Protein AF-A0A2G9RBI3-F1 (afdb_monomer)

Structure (mmCIF, N/CA/C/O backbone):
data_AF-A0A2G9RBI3-F1
#
_entry.id   AF-A0A2G9RBI3-F1
#
loop_
_atom_site.group_PDB
_atom_site.id
_atom_site.type_symbol
_atom_site.label_atom_id
_atom_site.label_alt_id
_atom_site.label_comp_id
_atom_site.l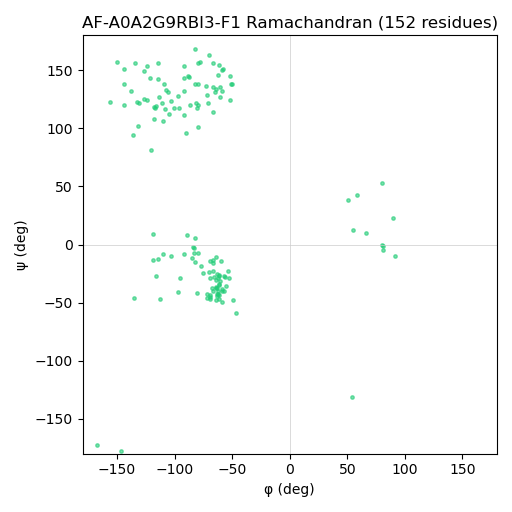abel_asym_id
_atom_site.label_entity_id
_atom_site.label_seq_id
_atom_site.pdbx_PDB_ins_code
_atom_site.Cartn_x
_atom_site.Cartn_y
_atom_site.Cartn_z
_atom_site.occupancy
_atom_site.B_iso_or_equiv
_atom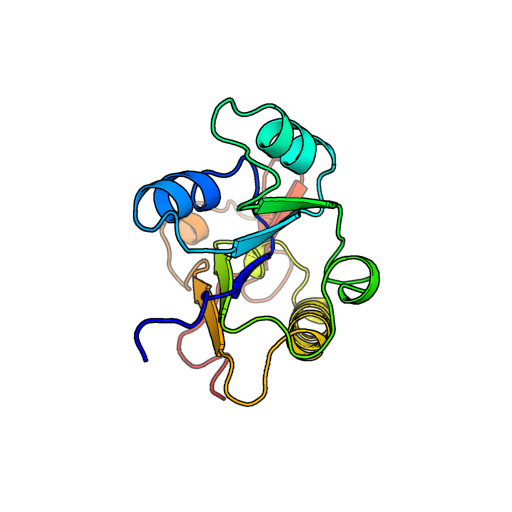_site.auth_seq_id
_atom_site.auth_comp_id
_atom_site.auth_asym_id
_atom_site.auth_atom_id
_atom_site.pdbx_PDB_model_num
ATOM 1 N N . PHE A 1 1 ? -26.725 1.255 10.627 1.00 49.56 1 PHE A N 1
ATOM 2 C CA . PHE A 1 1 ? -25.457 1.505 9.913 1.00 49.56 1 PHE A CA 1
ATOM 3 C C . PHE A 1 1 ? -24.634 2.661 10.503 1.00 49.56 1 PHE A C 1
ATOM 5 O O . PHE A 1 1 ? -23.480 2.789 10.134 1.00 49.56 1 PHE A O 1
ATOM 12 N N . GLU A 1 2 ? -25.144 3.456 11.457 1.00 51.53 2 GLU A N 1
ATOM 13 C CA . GLU A 1 2 ? -24.467 4.681 11.942 1.00 51.53 2 GLU A CA 1
ATOM 14 C C . GLU A 1 2 ? -23.387 4.500 13.031 1.00 51.53 2 GLU A C 1
ATOM 16 O O . GLU A 1 2 ? -22.741 5.475 13.392 1.00 51.53 2 GLU A O 1
ATOM 21 N N . ASN A 1 3 ? -23.127 3.280 13.521 1.00 57.41 3 ASN A N 1
ATOM 22 C CA . ASN A 1 3 ? -22.201 3.047 14.647 1.00 57.41 3 ASN A CA 1
ATOM 23 C C . ASN A 1 3 ? -20.984 2.166 14.321 1.00 57.41 3 ASN A C 1
ATOM 25 O O . ASN A 1 3 ? -20.264 1.768 15.237 1.00 57.41 3 ASN A O 1
ATOM 29 N N . GLN A 1 4 ? -20.741 1.827 13.052 1.00 70.81 4 GLN A N 1
ATOM 30 C CA . GLN A 1 4 ? -19.597 0.985 12.698 1.00 70.81 4 GLN A CA 1
ATOM 31 C C . GLN A 1 4 ? -18.444 1.830 12.169 1.00 70.81 4 GLN A C 1
ATOM 33 O O . GLN A 1 4 ? -18.554 2.514 11.155 1.00 70.81 4 GLN A O 1
ATOM 38 N N . ARG A 1 5 ? -17.332 1.776 12.899 1.00 87.75 5 ARG A N 1
ATOM 39 C CA . ARG A 1 5 ? -16.079 2.416 12.529 1.00 87.75 5 ARG A CA 1
ATOM 40 C C . ARG A 1 5 ? -15.511 1.753 11.271 1.00 87.75 5 ARG A C 1
ATOM 42 O O . ARG A 1 5 ? -15.136 0.583 11.334 1.00 87.75 5 ARG A O 1
ATOM 49 N N . LEU A 1 6 ? -15.436 2.481 10.157 1.00 95.25 6 LEU A N 1
ATOM 50 C CA . LEU A 1 6 ? -14.824 1.965 8.933 1.00 95.25 6 LEU A CA 1
ATOM 51 C C . LEU A 1 6 ? -13.304 1.878 9.118 1.00 95.25 6 LEU A C 1
ATOM 53 O O . LEU A 1 6 ? -12.660 2.836 9.554 1.00 95.25 6 LEU A O 1
ATOM 57 N N . THR A 1 7 ? -12.747 0.711 8.809 1.00 98.25 7 THR A N 1
ATOM 58 C CA . THR A 1 7 ? -11.322 0.416 8.942 1.00 98.25 7 THR A CA 1
ATOM 59 C C . THR A 1 7 ? -10.694 0.264 7.566 1.00 98.25 7 THR A C 1
ATOM 61 O O . THR A 1 7 ? -11.102 -0.589 6.778 1.00 98.25 7 THR A O 1
ATOM 64 N N . ILE A 1 8 ? -9.685 1.082 7.286 1.00 98.44 8 ILE A N 1
ATOM 65 C CA . ILE A 1 8 ? -9.007 1.145 5.992 1.00 98.44 8 ILE A CA 1
ATOM 66 C C . ILE A 1 8 ? -7.560 0.680 6.150 1.00 98.44 8 ILE A C 1
ATOM 68 O O . ILE A 1 8 ? -6.912 0.976 7.154 1.00 98.44 8 ILE A O 1
ATOM 72 N N . LEU A 1 9 ? -7.045 -0.035 5.154 1.00 98.75 9 LEU A N 1
ATOM 73 C CA . LEU A 1 9 ? -5.611 -0.239 4.964 1.00 98.75 9 LEU A CA 1
ATOM 74 C C . LEU A 1 9 ? -5.140 0.636 3.804 1.00 98.75 9 LEU A C 1
ATOM 76 O O . LEU A 1 9 ? -5.479 0.360 2.661 1.00 98.75 9 LEU A O 1
ATOM 80 N N . GLU A 1 10 ? -4.326 1.646 4.081 1.00 98.62 10 GLU A N 1
ATOM 81 C CA . GLU A 1 10 ? -3.563 2.352 3.055 1.00 98.62 10 GLU A CA 1
ATOM 82 C C . GLU A 1 10 ? -2.210 1.657 2.887 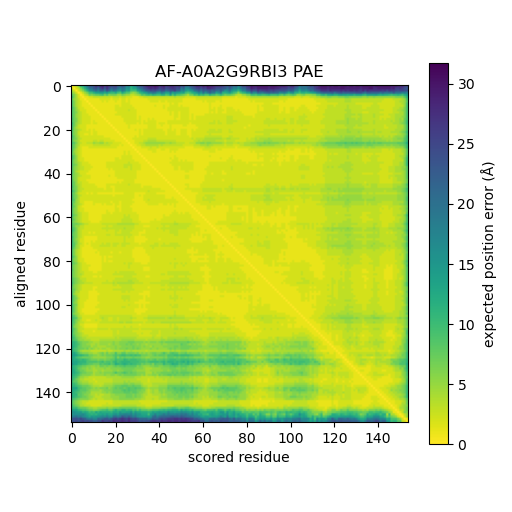1.00 98.62 10 GLU A C 1
ATOM 84 O O . GLU A 1 10 ? -1.267 1.862 3.661 1.00 98.62 10 GLU A O 1
ATOM 89 N N . ALA A 1 11 ? -2.140 0.776 1.893 1.00 98.56 11 ALA A N 1
ATOM 90 C CA . ALA A 1 11 ? -0.932 0.041 1.566 1.00 98.56 11 ALA A CA 1
ATOM 91 C C . ALA A 1 11 ? -0.090 0.885 0.608 1.00 98.56 11 ALA A C 1
ATOM 93 O O . ALA A 1 11 ? -0.563 1.212 -0.472 1.00 98.56 11 ALA A O 1
ATOM 94 N N . GLY A 1 12 ? 1.138 1.230 1.004 1.00 98.38 12 GLY A N 1
ATOM 95 C CA . GLY A 1 12 ? 2.002 2.202 0.323 1.00 98.38 12 GLY A CA 1
ATOM 96 C C . GLY A 1 12 ? 1.641 3.655 0.648 1.00 98.38 12 GLY A C 1
ATOM 97 O O . GLY A 1 12 ? 1.419 4.454 -0.257 1.00 98.38 12 GLY A O 1
ATOM 98 N N . CYS A 1 13 ? 1.556 3.998 1.937 1.00 98.38 13 CYS A N 1
ATOM 99 C CA . CYS A 1 13 ? 1.086 5.311 2.396 1.00 98.38 13 CYS A CA 1
ATOM 100 C C . CYS A 1 13 ? 2.039 6.482 2.084 1.00 98.38 13 CYS A C 1
ATOM 102 O O . CYS A 1 13 ? 1.650 7.653 2.187 1.00 98.38 13 CYS A O 1
ATOM 104 N N . GLY A 1 14 ? 3.294 6.209 1.710 1.00 98.25 14 GLY A N 1
ATOM 105 C CA . GLY A 1 14 ? 4.295 7.235 1.460 1.00 98.25 14 GLY A CA 1
ATOM 106 C C . GLY A 1 14 ? 4.434 8.186 2.651 1.00 98.25 14 GLY A C 1
ATOM 107 O O . GLY A 1 14 ? 4.554 7.772 3.800 1.00 98.25 14 GLY A O 1
ATOM 108 N N . VAL A 1 15 ? 4.407 9.491 2.382 1.00 98.12 15 VAL A N 1
ATOM 109 C CA . VAL A 1 15 ? 4.459 10.529 3.429 1.00 98.12 15 VAL A CA 1
ATOM 110 C C . VAL A 1 15 ? 3.074 10.933 3.961 1.00 98.12 15 VAL A C 1
ATOM 112 O O . VAL A 1 15 ? 2.974 11.896 4.716 1.00 98.12 15 VAL A O 1
ATOM 115 N N . GLY A 1 16 ? 2.012 10.212 3.577 1.00 97.81 16 GLY A N 1
ATOM 116 C CA . GLY A 1 16 ? 0.644 10.428 4.061 1.00 97.81 16 GLY A CA 1
ATOM 117 C C . GLY A 1 16 ? -0.198 11.422 3.252 1.00 97.81 16 GLY A C 1
ATOM 118 O O . GLY A 1 16 ? -1.158 11.977 3.777 1.00 97.81 16 GLY A O 1
ATOM 119 N N . ASN A 1 17 ? 0.134 11.658 1.979 1.00 97.56 17 ASN A N 1
ATOM 120 C CA . ASN A 1 17 ? -0.596 12.616 1.133 1.00 97.56 17 ASN A CA 1
ATOM 121 C C . ASN A 1 17 ? -2.045 12.197 0.825 1.00 97.56 17 ASN A C 1
ATOM 123 O O . ASN A 1 17 ? -2.849 13.058 0.482 1.00 97.56 17 ASN A O 1
ATOM 127 N N . CYS A 1 18 ? -2.374 10.905 0.917 1.00 96.12 18 CYS A N 1
ATOM 128 C CA . CYS A 1 18 ? -3.762 10.437 0.888 1.00 96.12 18 CYS A CA 1
ATOM 129 C C . CYS A 1 18 ? -4.292 10.210 2.312 1.00 96.12 18 CYS A C 1
ATOM 131 O O . CYS A 1 18 ? -5.413 10.618 2.605 1.00 96.12 18 CYS A O 1
ATOM 133 N N . LEU A 1 19 ? -3.465 9.643 3.198 1.00 97.69 19 LEU A N 1
ATOM 134 C CA . LEU A 1 19 ? -3.778 9.404 4.609 1.00 97.69 19 LEU A CA 1
ATOM 135 C C . LEU A 1 19 ? -4.414 10.594 5.337 1.00 97.69 19 LEU A C 1
ATOM 137 O O . LEU A 1 19 ? -5.492 10.464 5.913 1.00 97.69 19 LEU A O 1
ATOM 141 N N . PHE A 1 20 ? -3.720 11.736 5.376 1.00 98.12 20 PHE A N 1
ATOM 142 C CA . PHE A 1 20 ? -4.117 12.843 6.250 1.00 98.12 20 PHE A CA 1
ATOM 143 C C . PHE A 1 20 ? -5.379 13.557 5.770 1.00 98.12 20 PHE A 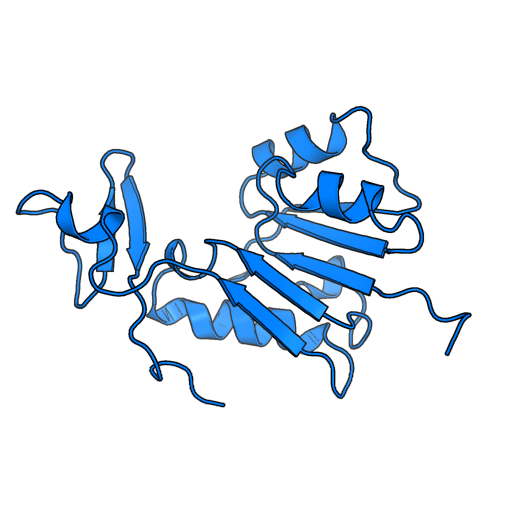C 1
ATOM 145 O O . PHE A 1 20 ? -6.270 13.719 6.600 1.00 98.12 20 PHE A O 1
ATOM 152 N N . PRO A 1 21 ? -5.529 13.901 4.473 1.00 97.31 21 PRO A N 1
ATOM 153 C CA . PRO A 1 21 ? -6.795 14.438 3.983 1.00 97.31 21 PRO A CA 1
ATOM 154 C C . PRO A 1 21 ? -7.969 13.487 4.239 1.00 97.31 21 PRO A C 1
ATOM 156 O O . PRO A 1 21 ? -9.031 13.923 4.658 1.00 97.31 21 PRO A O 1
ATOM 159 N N . LEU A 1 22 ? -7.778 12.173 4.072 1.00 95.12 22 LEU A N 1
ATOM 160 C CA . LEU A 1 22 ? -8.834 11.192 4.333 1.00 95.12 22 LEU A CA 1
ATOM 161 C C . LEU A 1 22 ? -9.275 11.174 5.809 1.00 95.12 22 LEU A C 1
ATOM 163 O O . LEU A 1 22 ? -10.467 11.106 6.096 1.00 95.12 22 LEU A O 1
ATOM 167 N N . LEU A 1 23 ? -8.320 11.237 6.741 1.00 96.25 23 LEU A N 1
ATOM 168 C CA . LEU A 1 23 ? -8.600 11.304 8.179 1.00 96.25 23 LEU A CA 1
ATOM 169 C C . LEU A 1 23 ? -9.229 12.637 8.610 1.00 96.25 23 LEU A C 1
ATOM 171 O O . LEU A 1 23 ? -9.952 12.667 9.604 1.00 96.25 23 LEU A O 1
ATOM 175 N N . GLU A 1 24 ? -8.937 13.726 7.898 1.00 95.88 24 GLU A N 1
ATOM 176 C CA . GLU A 1 24 ? -9.549 15.039 8.120 1.00 95.88 24 GLU A CA 1
ATOM 177 C C . GLU A 1 24 ? -11.016 15.059 7.665 1.00 95.88 24 GLU A C 1
ATOM 179 O O . GLU A 1 24 ? -11.872 15.550 8.398 1.00 95.88 24 GLU A O 1
ATOM 184 N N . GLU A 1 25 ? -11.314 14.457 6.508 1.00 95.56 25 GLU A N 1
ATOM 185 C CA . GLU A 1 25 ? -12.674 14.359 5.960 1.00 95.56 25 GLU A CA 1
ATOM 186 C C . GLU A 1 25 ? -13.599 13.473 6.810 1.00 95.56 25 GLU A C 1
ATOM 188 O O . GLU A 1 25 ? -14.766 13.811 7.015 1.00 95.56 25 GLU A O 1
ATOM 193 N N . ASP A 1 26 ? -13.101 12.348 7.337 1.00 94.31 26 ASP A N 1
ATOM 194 C CA . ASP A 1 26 ? -13.864 11.520 8.278 1.00 94.31 26 ASP A CA 1
ATOM 195 C C . ASP A 1 26 ? -13.009 11.059 9.475 1.00 94.31 26 ASP A C 1
ATOM 197 O O . ASP A 1 26 ? -12.381 9.993 9.451 1.00 94.31 26 ASP A O 1
ATOM 201 N N . PRO A 1 27 ? -13.049 11.807 10.594 1.00 89.56 27 PRO A N 1
ATOM 202 C CA . PRO A 1 27 ? -12.314 11.471 11.813 1.00 89.56 27 PRO A CA 1
ATOM 203 C C . PRO A 1 27 ? -12.752 10.162 12.484 1.00 89.56 27 PRO A C 1
ATOM 205 O O . PRO A 1 27 ? -12.091 9.690 13.413 1.00 89.56 27 PRO A O 1
ATOM 208 N N . ARG A 1 28 ? -13.876 9.565 12.061 1.00 93.44 28 ARG A N 1
ATOM 209 C CA . ARG A 1 28 ? -14.335 8.275 12.593 1.00 93.44 28 ARG A CA 1
ATOM 210 C C . ARG A 1 28 ? -13.528 7.123 12.010 1.00 93.44 28 ARG A C 1
ATOM 212 O O . ARG A 1 28 ? -13.519 6.050 12.607 1.00 93.44 28 ARG A O 1
ATOM 219 N N . LEU A 1 29 ? -12.831 7.312 10.892 1.00 96.31 29 LEU A N 1
ATOM 220 C CA . LEU A 1 29 ? -12.028 6.261 10.276 1.00 96.31 29 LEU A CA 1
ATOM 221 C C . LEU A 1 29 ? -10.943 5.739 11.227 1.00 96.31 29 LEU A C 1
ATOM 223 O O . LEU A 1 29 ? -10.432 6.443 12.105 1.00 96.31 29 LEU A O 1
ATOM 227 N N . PHE A 1 30 ? -10.599 4.465 11.066 1.00 98.12 30 PHE A N 1
ATOM 228 C CA . PHE A 1 30 ? -9.312 3.948 11.516 1.00 98.12 30 PHE A CA 1
ATOM 229 C C . PHE A 1 30 ? -8.498 3.543 10.296 1.00 98.12 30 PHE A C 1
ATOM 231 O O . PHE A 1 30 ? -8.979 2.754 9.484 1.00 98.12 30 PHE A O 1
ATOM 238 N N . VAL A 1 31 ? -7.269 4.038 10.178 1.00 98.62 31 VAL A N 1
ATOM 239 C CA . VAL A 1 31 ? -6.392 3.709 9.054 1.00 98.62 31 VAL A CA 1
ATOM 240 C C . VAL A 1 31 ? -5.158 2.957 9.543 1.00 98.62 31 VAL A C 1
ATOM 242 O O . VAL A 1 31 ? -4.349 3.452 10.327 1.00 98.62 31 VAL A O 1
ATOM 245 N N . TYR A 1 32 ? -4.985 1.738 9.056 1.00 98.81 32 TYR A N 1
ATOM 246 C CA . TYR A 1 32 ? -3.686 1.086 9.031 1.00 98.81 32 TYR A CA 1
ATOM 247 C C . TYR A 1 32 ? -2.917 1.652 7.839 1.00 98.81 32 TYR A C 1
ATOM 249 O O . TYR A 1 32 ? -3.381 1.548 6.711 1.00 98.81 32 TYR A O 1
ATOM 257 N N . ALA A 1 33 ? -1.764 2.266 8.076 1.00 98.75 33 ALA A N 1
ATOM 258 C CA . ALA A 1 33 ? -0.953 2.870 7.025 1.00 98.75 33 ALA A CA 1
ATOM 259 C C . ALA A 1 33 ? 0.397 2.159 6.976 1.00 98.75 33 ALA A C 1
ATOM 261 O O . ALA A 1 33 ? 1.139 2.179 7.962 1.00 98.75 33 ALA A O 1
ATOM 262 N N . CYS A 1 34 ? 0.733 1.523 5.857 1.00 98.75 34 CYS A N 1
ATOM 263 C CA . CYS A 1 34 ? 2.024 0.855 5.734 1.00 98.75 34 CYS A CA 1
ATOM 264 C C . CYS A 1 34 ? 2.810 1.296 4.516 1.00 98.75 34 CYS A C 1
ATOM 266 O O . CYS A 1 34 ? 2.240 1.610 3.480 1.00 98.75 34 CYS A O 1
ATOM 268 N N . ASP A 1 35 ? 4.132 1.273 4.628 1.00 98.81 35 ASP A N 1
ATOM 269 C CA . ASP A 1 35 ? 5.029 1.529 3.506 1.00 98.81 35 ASP A CA 1
ATOM 270 C C . ASP A 1 35 ? 6.268 0.636 3.608 1.00 98.81 35 ASP A C 1
ATOM 272 O O . ASP A 1 35 ? 6.701 0.268 4.705 1.00 98.81 35 ASP A O 1
ATOM 276 N N . PHE A 1 36 ? 6.854 0.301 2.462 1.00 97.88 36 PHE A N 1
ATOM 277 C CA . PHE A 1 36 ? 8.120 -0.426 2.398 1.00 97.88 36 PHE A CA 1
ATOM 278 C C . PHE A 1 36 ? 9.268 0.400 2.999 1.00 97.88 36 PHE A C 1
ATOM 280 O O . PHE A 1 36 ? 10.171 -0.134 3.651 1.00 97.88 36 PHE A O 1
ATOM 287 N N . SER A 1 37 ? 9.230 1.719 2.790 1.00 97.50 37 SER A N 1
ATOM 288 C CA . SER A 1 37 ? 10.244 2.660 3.240 1.00 97.50 37 SER A CA 1
ATOM 289 C C . SER A 1 37 ? 10.054 3.009 4.721 1.00 97.50 37 SER A C 1
ATOM 291 O O . SER A 1 37 ? 9.076 3.671 5.081 1.00 97.50 37 SER A O 1
ATOM 293 N N . PRO A 1 38 ? 11.022 2.689 5.600 1.00 98.00 38 PRO A N 1
ATOM 294 C CA . PRO A 1 38 ? 10.937 3.080 7.007 1.00 98.00 38 PRO A CA 1
ATOM 295 C C . PRO A 1 38 ? 10.929 4.607 7.170 1.00 98.00 38 PRO A C 1
ATOM 297 O O . PRO A 1 38 ? 10.299 5.133 8.084 1.00 98.00 38 PRO A O 1
ATOM 300 N N . ARG A 1 39 ? 11.563 5.334 6.238 1.00 98.38 39 ARG A N 1
ATOM 301 C CA . ARG A 1 39 ? 11.574 6.801 6.207 1.00 98.38 39 ARG A CA 1
ATOM 302 C C . ARG A 1 39 ? 10.193 7.388 5.899 1.00 98.38 39 ARG A C 1
ATOM 304 O O . ARG A 1 39 ? 9.838 8.421 6.453 1.00 98.38 39 ARG A O 1
ATOM 311 N N . ALA A 1 40 ? 9.422 6.752 5.019 1.00 98.38 40 ALA A N 1
ATOM 312 C CA . ALA A 1 40 ? 8.058 7.176 4.703 1.00 98.38 40 ALA A CA 1
ATOM 313 C C . ALA A 1 40 ? 7.153 7.055 5.943 1.00 98.38 40 ALA A C 1
ATOM 315 O O . ALA A 1 40 ? 6.532 8.029 6.369 1.00 98.38 40 ALA A O 1
ATOM 316 N N . VAL A 1 41 ? 7.220 5.903 6.618 1.00 98.75 41 VAL A N 1
ATOM 317 C CA . VAL A 1 41 ? 6.525 5.655 7.892 1.00 98.75 41 VAL A CA 1
ATOM 318 C C . VAL A 1 41 ? 6.947 6.649 8.977 1.00 98.75 41 VAL A C 1
ATOM 320 O O . VAL A 1 41 ? 6.110 7.128 9.741 1.00 98.75 41 VAL A O 1
ATOM 323 N N . GLU A 1 42 ? 8.235 6.984 9.058 1.00 98.69 42 GLU A N 1
ATOM 324 C CA . GLU A 1 42 ? 8.741 8.000 9.983 1.00 98.69 42 GLU A CA 1
ATOM 325 C C . GLU A 1 42 ? 8.134 9.382 9.706 1.00 98.69 42 GLU A C 1
ATOM 327 O O . GLU A 1 42 ? 7.717 10.057 10.648 1.00 98.69 42 GLU A O 1
ATOM 332 N N . PHE A 1 43 ? 8.031 9.796 8.438 1.00 98.62 43 PHE A N 1
ATOM 333 C CA . PHE A 1 43 ? 7.382 11.058 8.075 1.00 98.62 43 PHE A CA 1
ATOM 334 C C . PHE A 1 43 ? 5.906 11.085 8.467 1.00 98.62 43 PHE A C 1
ATOM 336 O O . PHE A 1 43 ? 5.460 12.081 9.033 1.00 98.62 43 PHE A O 1
ATOM 343 N N . VAL A 1 44 ? 5.177 9.988 8.244 1.00 98.75 44 VAL A N 1
ATOM 344 C CA . VAL A 1 44 ? 3.787 9.858 8.704 1.00 98.75 44 VAL A CA 1
ATOM 345 C C . VAL A 1 44 ? 3.710 10.016 10.222 1.00 98.75 44 VAL A C 1
ATOM 347 O O . VAL A 1 44 ? 2.943 10.839 10.707 1.00 98.75 44 VAL A O 1
ATOM 350 N N . LYS A 1 45 ? 4.544 9.303 10.987 1.00 98.62 45 LYS A N 1
ATOM 351 C CA . LYS A 1 45 ? 4.534 9.371 12.461 1.00 98.62 45 LYS A CA 1
ATOM 352 C C . LYS A 1 45 ? 4.944 10.734 13.027 1.00 98.62 45 LYS A C 1
ATOM 354 O O . LYS A 1 45 ? 4.539 11.062 14.137 1.00 98.62 45 LYS A O 1
ATOM 359 N N . LYS A 1 46 ? 5.766 11.503 12.305 1.00 98.44 46 LYS A N 1
ATOM 360 C CA . LYS A 1 46 ? 6.200 12.858 12.692 1.00 98.44 46 LYS A CA 1
ATOM 361 C C . LYS A 1 46 ? 5.219 13.955 12.284 1.00 98.44 46 LYS A C 1
ATOM 363 O O . LYS A 1 46 ? 5.394 15.096 12.707 1.00 98.44 46 LYS A O 1
ATOM 368 N N . ASN A 1 47 ? 4.233 13.647 11.445 1.00 98.31 47 ASN A N 1
ATOM 369 C CA . ASN A 1 47 ? 3.244 14.626 11.025 1.00 98.31 47 ASN A CA 1
ATOM 370 C C . ASN A 1 47 ? 2.405 15.088 12.240 1.00 98.31 47 ASN A C 1
ATOM 372 O O . ASN A 1 47 ? 1.945 14.232 12.997 1.00 98.31 47 ASN A O 1
ATOM 376 N N . PRO A 1 48 ? 2.162 16.400 12.429 1.00 97.69 48 PRO A N 1
ATOM 377 C CA . PRO A 1 48 ? 1.347 16.907 13.538 1.00 97.69 48 PRO A CA 1
ATOM 378 C C . PRO A 1 48 ? -0.078 16.335 13.606 1.00 97.69 48 PRO A C 1
ATOM 380 O O . PRO A 1 48 ? -0.647 16.252 14.691 1.00 97.69 48 PRO A O 1
ATOM 383 N N . SER A 1 49 ? -0.642 15.924 12.469 1.00 97.06 49 SER A N 1
ATOM 384 C CA . SER A 1 49 ? -1.975 15.322 12.369 1.00 97.06 49 SER A CA 1
ATOM 385 C C . SER A 1 49 ? -1.985 13.817 12.665 1.00 97.06 49 SER A C 1
ATOM 387 O O . SER A 1 49 ? -3.048 13.196 12.661 1.00 97.06 49 SER A O 1
ATOM 389 N N . TYR A 1 50 ? -0.827 13.193 12.915 1.00 98.25 50 TYR A N 1
ATOM 390 C CA . TYR A 1 50 ? -0.766 11.778 13.266 1.00 98.25 50 TYR A CA 1
ATOM 391 C C . TYR A 1 50 ? -1.324 11.536 14.669 1.00 98.25 50 TYR A C 1
ATOM 393 O O . TYR A 1 50 ? -0.826 12.058 15.666 1.00 98.25 50 TYR A O 1
ATOM 401 N N . ASN A 1 51 ? -2.343 10.685 14.748 1.00 97.50 51 ASN A N 1
ATOM 402 C CA . ASN A 1 51 ? -3.007 10.326 15.991 1.00 97.50 51 ASN A CA 1
ATOM 403 C C . ASN A 1 51 ? -3.165 8.806 16.069 1.00 97.50 51 ASN A C 1
ATOM 405 O O . ASN A 1 51 ? -3.793 8.190 15.211 1.00 97.50 51 ASN A O 1
ATOM 409 N N . THR A 1 52 ? -2.628 8.191 17.123 1.00 97.56 52 THR A N 1
ATOM 410 C CA . THR A 1 52 ? -2.670 6.733 17.310 1.00 97.56 52 THR A CA 1
ATOM 411 C C . THR A 1 52 ? -4.077 6.183 17.548 1.00 97.56 52 THR A C 1
ATOM 413 O O . THR A 1 52 ? -4.295 4.983 17.392 1.00 97.56 52 THR A O 1
ATOM 416 N N . ASN A 1 53 ? -5.049 7.037 17.883 1.00 96.44 53 ASN A N 1
ATOM 417 C CA . ASN A 1 5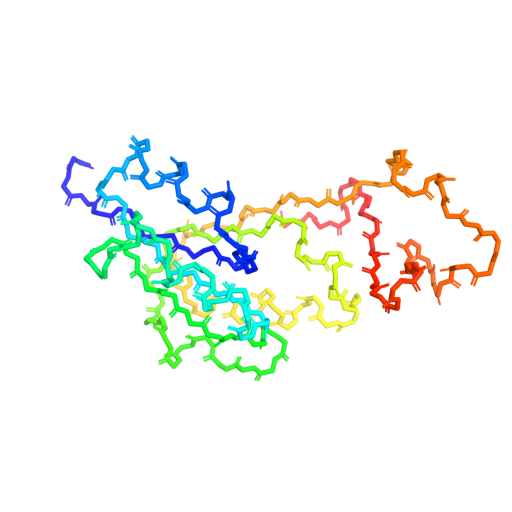3 ? -6.452 6.643 18.015 1.00 96.44 53 ASN A CA 1
ATOM 418 C C . ASN A 1 53 ? -7.138 6.432 16.660 1.00 96.44 53 ASN A C 1
ATOM 420 O O . ASN A 1 53 ? -8.134 5.707 16.592 1.00 96.44 53 ASN A O 1
ATOM 424 N N . THR A 1 54 ? -6.640 7.067 15.595 1.00 97.06 54 THR A N 1
ATOM 425 C CA . THR A 1 54 ? -7.218 7.029 14.240 1.00 97.06 54 THR A CA 1
ATOM 426 C C . THR A 1 54 ? -6.290 6.432 13.197 1.00 97.06 54 THR A C 1
ATOM 428 O O . THR A 1 54 ? -6.758 6.055 12.127 1.00 97.06 54 THR A O 1
ATOM 431 N N . CYS A 1 55 ? -5.006 6.268 13.506 1.00 98.19 55 CYS A N 1
ATOM 432 C CA . CYS A 1 55 ? -4.036 5.720 12.578 1.00 98.19 55 CYS A CA 1
ATOM 433 C C . CYS A 1 55 ? -2.997 4.838 13.277 1.00 98.19 55 CYS A C 1
ATOM 435 O O . CYS A 1 55 ? -2.430 5.212 14.303 1.00 98.19 55 CYS A O 1
ATOM 437 N N . LYS A 1 56 ? -2.654 3.703 12.662 1.00 98.69 56 LYS A N 1
ATOM 438 C CA . LYS A 1 56 ? -1.455 2.925 13.003 1.00 98.69 56 LYS A CA 1
ATOM 439 C C . LYS A 1 56 ? -0.535 2.864 11.791 1.00 98.69 56 LYS A C 1
ATOM 441 O O . LYS A 1 56 ? -0.817 2.138 10.843 1.00 98.69 56 LYS A O 1
ATOM 446 N N . ALA A 1 57 ? 0.582 3.588 11.856 1.00 98.75 57 ALA A N 1
ATOM 447 C CA . ALA A 1 57 ? 1.611 3.548 10.822 1.00 98.75 57 ALA A CA 1
ATOM 448 C C . ALA A 1 57 ? 2.700 2.501 11.127 1.00 98.75 57 ALA A C 1
ATOM 450 O O . ALA A 1 57 ? 3.238 2.463 12.242 1.00 98.75 57 ALA A O 1
ATOM 451 N N . PHE A 1 58 ? 3.067 1.670 10.151 1.00 98.88 58 PHE A N 1
ATOM 452 C CA . PHE A 1 58 ? 4.095 0.632 10.311 1.00 98.88 58 PHE A CA 1
ATOM 453 C C . PHE A 1 58 ? 4.835 0.331 9.003 1.00 98.88 58 PHE A C 1
ATOM 455 O O . PHE A 1 58 ? 4.337 0.599 7.917 1.00 98.88 58 PHE A O 1
ATOM 462 N N . GLN A 1 59 ? 6.051 -0.203 9.104 1.00 98.69 59 GLN A N 1
ATOM 463 C CA . GLN A 1 59 ? 6.803 -0.644 7.929 1.00 98.69 59 GLN A CA 1
ATOM 464 C C . GLN A 1 59 ? 6.294 -2.013 7.468 1.00 98.69 59 GLN A C 1
ATOM 466 O O . GLN A 1 59 ? 6.042 -2.873 8.310 1.00 98.69 59 GLN A O 1
ATOM 471 N N . CYS A 1 60 ? 6.149 -2.212 6.157 1.00 98.50 60 CYS A N 1
ATOM 472 C CA . CYS A 1 60 ? 5.790 -3.505 5.576 1.00 98.50 60 CYS A CA 1
ATOM 473 C C . CYS A 1 60 ? 6.245 -3.614 4.111 1.00 98.50 60 CYS A C 1
ATOM 475 O O . CYS A 1 60 ? 5.835 -2.817 3.265 1.00 98.50 60 CYS A O 1
ATOM 477 N N . ASP A 1 61 ? 7.050 -4.629 3.792 1.00 98.31 61 ASP A N 1
ATOM 478 C CA . ASP A 1 61 ? 7.206 -5.149 2.433 1.00 98.31 61 ASP A CA 1
ATOM 479 C C . ASP A 1 61 ? 6.014 -6.059 2.117 1.00 98.31 61 ASP A C 1
ATOM 481 O O . ASP A 1 61 ? 5.987 -7.229 2.500 1.00 98.31 61 ASP A O 1
ATOM 485 N N . LEU A 1 62 ? 5.038 -5.534 1.370 1.00 98.25 62 LEU A N 1
ATOM 486 C CA . LEU A 1 62 ? 3.823 -6.268 0.991 1.00 98.25 62 LEU A CA 1
ATOM 487 C C . LEU A 1 62 ? 4.106 -7.615 0.305 1.00 98.25 62 LEU A C 1
ATOM 489 O O . LEU A 1 62 ? 3.242 -8.489 0.320 1.00 98.25 62 LEU A O 1
ATOM 493 N N . THR A 1 63 ? 5.288 -7.789 -0.296 1.00 97.94 63 THR A N 1
ATOM 494 C CA . THR A 1 63 ? 5.667 -9.001 -1.037 1.00 97.94 63 THR A CA 1
ATOM 495 C C . THR A 1 63 ? 6.391 -10.050 -0.193 1.00 97.94 63 THR A C 1
ATOM 497 O O . THR A 1 63 ? 6.640 -11.146 -0.698 1.00 97.94 63 THR A O 1
ATOM 500 N N . LYS A 1 64 ? 6.754 -9.734 1.058 1.00 97.81 64 LYS A N 1
ATOM 501 C CA . LYS A 1 64 ? 7.554 -10.615 1.927 1.00 97.81 64 LYS A CA 1
ATOM 502 C C . LYS A 1 64 ? 7.028 -10.714 3.350 1.00 97.81 64 LYS A C 1
ATOM 504 O O . LYS A 1 64 ? 6.959 -11.817 3.885 1.00 97.81 64 LYS A O 1
ATOM 509 N N . ASP A 1 65 ? 6.700 -9.579 3.951 1.00 98.06 65 ASP A N 1
ATOM 510 C CA . ASP A 1 65 ? 6.311 -9.507 5.353 1.00 98.06 65 ASP A CA 1
ATOM 511 C C . ASP A 1 65 ? 4.871 -9.980 5.525 1.00 98.06 65 ASP A C 1
ATOM 513 O O . ASP A 1 65 ? 4.061 -9.929 4.596 1.00 98.06 65 ASP A O 1
ATOM 517 N N . ASN A 1 66 ? 4.515 -10.419 6.728 1.00 97.25 66 ASN A N 1
ATOM 518 C CA . ASN A 1 66 ? 3.151 -10.827 7.013 1.00 97.25 66 ASN A CA 1
ATOM 519 C C . ASN A 1 66 ? 2.339 -9.646 7.562 1.00 97.25 66 ASN A C 1
ATOM 521 O O . ASN A 1 66 ? 2.552 -9.215 8.696 1.00 97.25 66 ASN A O 1
ATOM 525 N N . LEU A 1 67 ? 1.366 -9.143 6.787 1.00 97.75 67 LEU A N 1
ATOM 526 C CA . LEU A 1 67 ? 0.508 -8.030 7.225 1.00 97.75 67 LEU A CA 1
ATOM 527 C C . LEU A 1 67 ? -0.205 -8.331 8.551 1.00 97.75 67 LEU A C 1
ATOM 529 O O . LEU A 1 67 ? -0.460 -7.407 9.330 1.00 97.75 67 LEU A O 1
ATOM 533 N N . THR A 1 68 ? -0.461 -9.613 8.842 1.00 98.25 68 THR A N 1
ATOM 534 C CA . THR A 1 68 ? -1.172 -10.028 10.055 1.00 98.25 68 THR A CA 1
ATOM 535 C C . THR A 1 68 ? -0.407 -9.758 11.354 1.00 98.25 68 THR A C 1
ATOM 537 O O . THR A 1 68 ? -0.989 -9.814 12.432 1.00 98.25 68 THR A O 1
ATOM 540 N N . GLU A 1 69 ? 0.890 -9.449 11.283 1.00 98.06 69 GLU A N 1
ATOM 541 C CA . GLU A 1 69 ? 1.682 -9.027 12.448 1.00 98.06 69 GLU A CA 1
ATOM 542 C C . GLU A 1 69 ? 1.296 -7.626 12.939 1.00 98.06 69 GLU A C 1
ATOM 544 O O . GLU A 1 69 ? 1.498 -7.277 14.103 1.00 98.06 69 GLU A O 1
ATOM 549 N N . ASN A 1 70 ? 0.722 -6.805 12.056 1.00 98.38 70 ASN A N 1
ATOM 550 C CA . ASN A 1 70 ? 0.358 -5.425 12.356 1.00 98.38 70 ASN A CA 1
ATOM 551 C C . ASN A 1 70 ? -1.144 -5.157 12.280 1.00 98.38 70 ASN A C 1
ATOM 553 O O . ASN A 1 70 ? -1.617 -4.246 12.972 1.00 98.38 70 ASN A O 1
ATOM 557 N N . VAL A 1 71 ? -1.867 -5.932 11.476 1.00 98.56 71 VAL A N 1
ATOM 558 C CA . VAL A 1 71 ? -3.292 -5.767 11.188 1.00 98.56 71 VAL A CA 1
ATOM 559 C C . VAL A 1 71 ? -3.997 -7.091 11.478 1.00 98.56 71 VAL A C 1
ATOM 561 O O . VAL A 1 71 ? -3.576 -8.106 10.937 1.00 98.56 71 VAL A O 1
ATOM 564 N N . PRO A 1 72 ? -5.045 -7.142 12.311 1.00 98.38 72 PRO A N 1
ATOM 565 C CA . PRO A 1 72 ? -5.772 -8.389 12.524 1.00 98.38 72 PRO A CA 1
ATOM 566 C C . PRO A 1 72 ? -6.336 -8.966 11.211 1.00 98.38 72 PRO A C 1
ATOM 568 O O . PRO A 1 72 ? -6.626 -8.245 10.256 1.00 98.38 72 PRO A O 1
ATOM 571 N N . THR A 1 73 ? -6.479 -10.287 11.147 1.00 98.38 73 THR A N 1
ATOM 572 C CA . THR A 1 73 ? -7.153 -10.954 10.024 1.00 98.38 73 THR A CA 1
ATOM 573 C C . THR A 1 73 ? -8.608 -10.511 9.943 1.00 98.38 73 THR A C 1
ATOM 575 O O . THR A 1 73 ? -9.232 -10.308 10.986 1.00 98.38 73 THR A O 1
ATOM 578 N N . GLU A 1 74 ? -9.154 -10.405 8.731 1.00 97.69 74 GLU A N 1
ATOM 579 C CA . GLU A 1 74 ? -10.566 -10.057 8.514 1.00 97.69 74 GLU A CA 1
ATOM 580 C C . GLU A 1 74 ? -11.032 -8.805 9.287 1.00 97.69 74 GLU A C 1
ATOM 582 O O . GLU A 1 74 ? -12.144 -8.753 9.812 1.00 97.69 74 GLU A O 1
ATOM 587 N N . SER A 1 75 ? -10.185 -7.775 9.394 1.00 97.94 75 SER A N 1
ATOM 588 C CA . SER A 1 75 ? -10.506 -6.544 10.133 1.00 97.94 75 SER A CA 1
ATOM 589 C C . SER A 1 75 ? -10.619 -5.297 9.265 1.00 97.94 75 SER A C 1
ATOM 591 O O . SER A 1 75 ? -11.101 -4.273 9.743 1.00 97.94 75 SER A O 1
ATOM 593 N N . VAL A 1 76 ? -10.178 -5.361 8.011 1.00 98.50 76 VAL A N 1
ATOM 594 C CA . VAL A 1 76 ? -10.157 -4.231 7.078 1.00 98.50 76 VAL A CA 1
ATOM 595 C C . VAL A 1 76 ? -11.387 -4.277 6.178 1.00 98.50 76 VAL A C 1
ATOM 597 O O . VAL A 1 76 ? -11.665 -5.295 5.549 1.00 98.50 76 VAL A O 1
ATOM 600 N N . ASP A 1 77 ? -12.120 -3.170 6.105 1.00 98.19 77 ASP A N 1
ATOM 601 C CA . ASP A 1 77 ? -13.273 -3.019 5.215 1.00 98.19 77 ASP A CA 1
ATOM 602 C C . ASP A 1 77 ? -12.827 -2.691 3.781 1.00 98.19 77 ASP A C 1
ATOM 604 O O . ASP A 1 77 ? -13.353 -3.243 2.815 1.00 98.19 77 ASP A O 1
ATOM 608 N N . VAL A 1 78 ? -11.832 -1.808 3.643 1.00 98.06 78 VAL A N 1
ATOM 609 C CA . VAL A 1 78 ? -11.301 -1.357 2.350 1.00 98.06 78 VAL A CA 1
ATOM 610 C C . VAL A 1 78 ? -9.780 -1.283 2.400 1.00 98.06 78 VAL A C 1
ATOM 612 O O . VAL A 1 78 ? -9.216 -0.678 3.309 1.00 98.06 78 VAL A O 1
ATOM 615 N N . ALA A 1 79 ? -9.104 -1.846 1.404 1.00 98.50 79 ALA A N 1
ATOM 616 C CA . ALA A 1 79 ? -7.680 -1.619 1.184 1.00 98.50 79 ALA A CA 1
ATOM 617 C C . ALA A 1 79 ? -7.474 -0.691 -0.017 1.00 98.50 79 ALA A C 1
ATOM 619 O O . ALA A 1 79 ? -8.044 -0.926 -1.082 1.00 98.50 79 ALA A O 1
ATOM 620 N N . THR A 1 80 ? -6.652 0.343 0.134 1.00 98.25 80 THR A N 1
ATOM 621 C CA . THR A 1 80 ? -6.289 1.271 -0.938 1.00 98.25 80 THR A CA 1
ATOM 622 C C . THR A 1 80 ? -4.836 1.070 -1.366 1.00 98.25 80 THR A C 1
ATOM 624 O O . THR A 1 80 ? -3.947 0.879 -0.535 1.00 98.25 80 THR A O 1
ATOM 627 N N . LEU A 1 81 ? -4.594 1.107 -2.680 1.00 98.19 81 LEU A N 1
ATOM 628 C CA . LEU A 1 81 ? -3.262 1.073 -3.293 1.00 98.19 81 LEU A CA 1
ATOM 629 C C . LEU A 1 81 ? -3.163 2.187 -4.339 1.00 98.19 81 LEU A C 1
ATOM 631 O O . LEU A 1 81 ? -3.687 2.056 -5.446 1.00 98.19 81 LEU A O 1
ATOM 635 N N . ILE A 1 82 ? -2.506 3.296 -4.003 1.00 97.31 82 ILE A N 1
ATOM 636 C CA . ILE A 1 82 ? -2.392 4.461 -4.893 1.00 97.31 82 ILE A CA 1
ATOM 637 C C . ILE A 1 82 ? -0.944 4.590 -5.379 1.00 97.31 82 ILE A C 1
ATOM 639 O O . ILE A 1 82 ? -0.077 5.015 -4.625 1.00 97.31 82 ILE A O 1
ATOM 643 N N . PHE A 1 83 ? -0.693 4.247 -6.646 1.00 96.19 83 PHE A N 1
ATOM 644 C CA . PHE A 1 83 ? 0.638 4.171 -7.273 1.00 96.19 83 PHE A CA 1
ATOM 645 C C . PHE A 1 83 ? 1.609 3.195 -6.588 1.00 96.19 83 PHE A C 1
ATOM 647 O O . PHE A 1 83 ? 2.785 3.500 -6.394 1.00 96.19 83 PHE A O 1
ATOM 654 N N . VAL A 1 84 ? 1.111 2.015 -6.212 1.00 97.44 84 VAL A N 1
ATOM 655 C CA . VAL A 1 84 ? 1.865 1.029 -5.417 1.00 97.44 84 VAL A CA 1
ATOM 656 C C . VAL A 1 84 ? 2.172 -0.225 -6.206 1.00 97.44 84 VAL A C 1
ATOM 658 O O . VAL A 1 84 ? 3.317 -0.675 -6.214 1.00 97.44 84 VAL A O 1
ATOM 661 N N . LEU A 1 85 ? 1.180 -0.786 -6.900 1.00 96.94 85 LEU A N 1
ATOM 662 C CA . LEU A 1 85 ? 1.394 -2.011 -7.661 1.00 96.94 85 LEU A CA 1
ATOM 663 C C . LEU A 1 85 ? 2.395 -1.768 -8.790 1.00 96.94 85 LEU A C 1
ATOM 665 O O . LEU A 1 85 ? 3.259 -2.612 -9.002 1.00 96.94 85 LEU A O 1
ATOM 669 N N . SER A 1 86 ? 2.373 -0.597 -9.437 1.00 96.12 86 SER A N 1
ATOM 670 C CA . SER A 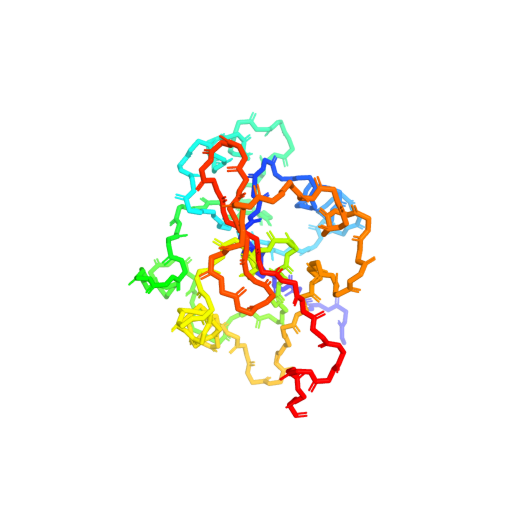1 86 ? 3.350 -0.261 -10.480 1.00 96.12 86 SER A CA 1
ATOM 671 C C . SER A 1 86 ? 4.798 -0.223 -10.003 1.00 96.12 86 SER A C 1
ATOM 673 O O . SER A 1 86 ? 5.702 -0.436 -10.813 1.00 96.12 86 SER A O 1
ATOM 675 N N . ALA A 1 87 ? 5.034 0.037 -8.717 1.00 96.12 87 ALA A N 1
ATOM 676 C CA . ALA A 1 87 ? 6.366 0.029 -8.121 1.00 96.12 87 ALA A CA 1
ATOM 677 C C . ALA A 1 87 ? 6.839 -1.391 -7.751 1.00 96.12 87 ALA A C 1
ATOM 679 O O . ALA A 1 87 ? 8.033 -1.613 -7.529 1.00 96.12 87 ALA A O 1
ATOM 680 N N . ILE A 1 88 ? 5.925 -2.364 -7.710 1.00 96.31 88 ILE A N 1
ATOM 681 C CA . ILE A 1 88 ? 6.210 -3.773 -7.440 1.00 96.31 88 ILE A CA 1
ATOM 682 C C . ILE A 1 88 ? 6.524 -4.481 -8.764 1.00 96.31 88 ILE A C 1
ATOM 684 O O . ILE A 1 88 ? 5.974 -4.176 -9.818 1.00 96.31 88 ILE A O 1
ATOM 688 N N . HIS A 1 89 ? 7.447 -5.445 -8.732 1.00 95.56 89 HIS A N 1
ATOM 689 C CA . HIS A 1 89 ? 7.699 -6.278 -9.909 1.00 95.56 89 HIS A CA 1
ATOM 690 C C . HIS A 1 89 ? 6.418 -7.046 -10.293 1.00 95.56 89 HIS A C 1
ATOM 692 O O . HIS A 1 89 ? 5.825 -7.635 -9.388 1.00 95.56 89 HIS A O 1
ATOM 698 N N . PRO A 1 90 ? 6.020 -7.123 -11.579 1.00 94.88 90 PRO A N 1
ATOM 699 C CA . PRO A 1 90 ? 4.780 -7.789 -12.002 1.00 94.88 90 PRO A CA 1
ATOM 700 C C . PRO A 1 90 ? 4.601 -9.194 -11.411 1.00 94.88 90 PRO A C 1
ATOM 702 O O . PRO A 1 90 ? 3.597 -9.471 -10.757 1.00 94.88 90 PRO A O 1
ATOM 705 N N . ASP A 1 91 ? 5.648 -10.023 -11.475 1.00 95.44 91 ASP A N 1
ATOM 706 C CA . ASP A 1 91 ? 5.657 -11.378 -10.898 1.00 95.44 91 ASP A CA 1
ATOM 707 C C . ASP A 1 91 ? 5.415 -11.436 -9.382 1.00 95.44 91 ASP A C 1
ATOM 709 O O . ASP A 1 91 ? 5.178 -12.510 -8.849 1.00 95.44 91 ASP A O 1
ATOM 713 N N . LYS A 1 92 ? 5.493 -10.317 -8.658 1.00 96.81 92 LYS A N 1
ATOM 714 C CA . LYS A 1 92 ? 5.276 -10.243 -7.205 1.00 96.81 92 LYS A CA 1
ATOM 715 C C . LYS A 1 92 ? 3.992 -9.518 -6.813 1.00 96.81 92 LYS A C 1
ATOM 717 O O . LYS A 1 92 ? 3.636 -9.551 -5.638 1.00 96.81 92 LYS A O 1
ATOM 722 N N . MET A 1 93 ? 3.277 -8.891 -7.750 1.00 96.88 93 MET A N 1
ATOM 723 C CA . MET A 1 93 ? 2.034 -8.171 -7.436 1.00 96.88 93 MET A CA 1
ATOM 724 C C . MET A 1 93 ? 0.990 -9.105 -6.808 1.00 96.88 93 MET A C 1
ATOM 726 O O . MET A 1 93 ? 0.337 -8.735 -5.835 1.00 96.88 93 MET A O 1
ATOM 730 N N . HIS A 1 94 ? 0.901 -10.351 -7.286 1.00 95.81 94 HIS A N 1
ATOM 731 C CA . HIS A 1 94 ? -0.007 -11.356 -6.728 1.00 95.81 94 HIS A CA 1
ATOM 732 C C . HIS A 1 94 ? 0.279 -11.671 -5.247 1.00 95.81 94 HIS A C 1
ATOM 734 O O . HIS A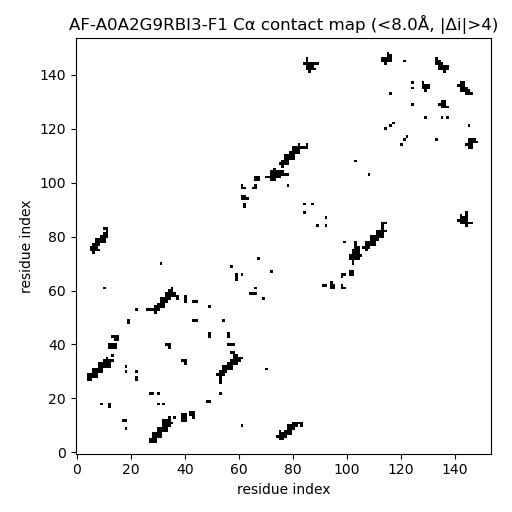 1 94 ? -0.655 -11.944 -4.494 1.00 95.81 94 HIS A O 1
ATOM 740 N N . LEU A 1 95 ? 1.542 -11.587 -4.805 1.00 98.06 95 LEU A N 1
ATOM 741 C CA . LEU A 1 95 ? 1.922 -11.779 -3.401 1.00 98.06 95 LEU A CA 1
ATOM 742 C C . LEU A 1 95 ? 1.409 -10.626 -2.538 1.00 98.06 95 LEU A C 1
ATOM 744 O O . LEU A 1 95 ? 0.847 -10.873 -1.476 1.00 98.06 95 LEU A O 1
ATOM 748 N N . ALA A 1 96 ? 1.541 -9.387 -3.022 1.00 98.12 96 ALA A N 1
ATOM 749 C CA . ALA A 1 96 ? 1.032 -8.207 -2.328 1.00 98.12 96 ALA A CA 1
ATOM 750 C C . ALA A 1 96 ? -0.493 -8.269 -2.160 1.00 98.12 96 ALA A C 1
ATOM 752 O O . ALA A 1 96 ? -1.000 -8.089 -1.054 1.00 98.12 96 ALA A O 1
ATOM 753 N N . ILE A 1 97 ? -1.219 -8.611 -3.229 1.00 97.25 97 ILE A N 1
ATOM 754 C CA . ILE A 1 97 ? -2.678 -8.779 -3.177 1.00 97.25 97 ILE A CA 1
ATOM 755 C C . ILE A 1 97 ? -3.075 -9.931 -2.248 1.00 97.25 97 ILE A C 1
ATOM 757 O O . ILE A 1 97 ? -3.955 -9.758 -1.408 1.00 97.25 97 ILE A O 1
ATOM 761 N N . SER A 1 98 ? -2.395 -11.079 -2.328 1.00 97.56 98 SER A N 1
ATOM 762 C CA . SER A 1 98 ? -2.654 -12.220 -1.435 1.00 97.56 98 SER A CA 1
ATOM 763 C C . SER A 1 98 ? -2.407 -11.875 0.033 1.00 97.56 98 SER A C 1
ATOM 765 O O . SER A 1 98 ? -3.102 -12.374 0.912 1.00 97.56 98 SER A O 1
ATOM 767 N N . ASN A 1 99 ? -1.422 -11.025 0.320 1.00 98.06 99 ASN A N 1
ATOM 768 C CA . ASN A 1 99 ? -1.136 -10.565 1.674 1.00 98.06 99 ASN A CA 1
ATOM 769 C C . ASN A 1 99 ? -2.250 -9.648 2.200 1.00 98.06 99 ASN A C 1
ATOM 771 O O . ASN A 1 99 ? -2.726 -9.840 3.316 1.00 98.06 99 ASN A O 1
ATOM 775 N N . ILE A 1 100 ? -2.709 -8.701 1.374 1.00 98.44 100 ILE A N 1
ATOM 776 C CA . ILE A 1 100 ? -3.823 -7.795 1.695 1.00 98.44 100 ILE A CA 1
ATOM 777 C C . ILE A 1 100 ? -5.122 -8.577 1.907 1.00 98.44 100 ILE A C 1
ATOM 779 O O . ILE A 1 100 ? -5.867 -8.293 2.842 1.00 98.44 100 ILE A O 1
ATOM 783 N N . TYR A 1 101 ? -5.371 -9.605 1.094 1.00 98.00 101 TYR A N 1
ATOM 784 C CA . TYR A 1 101 ? -6.563 -10.443 1.209 1.00 98.00 101 TYR A CA 1
ATOM 785 C C . TYR A 1 101 ? -6.729 -11.063 2.606 1.00 98.00 101 TYR A C 1
ATOM 787 O O . TYR A 1 101 ? -7.844 -11.132 3.108 1.00 98.00 101 TYR A O 1
ATOM 795 N N . LYS A 1 102 ? -5.633 -11.431 3.285 1.00 98.25 102 LYS A N 1
ATOM 796 C CA . LYS A 1 102 ? -5.674 -12.031 4.636 1.00 98.25 102 LYS A CA 1
ATOM 797 C C . LYS A 1 102 ? -6.289 -11.119 5.702 1.00 98.25 102 LYS A C 1
ATOM 799 O O . LYS A 1 102 ? -6.773 -11.607 6.721 1.00 98.25 102 LYS A O 1
ATOM 804 N N . VAL A 1 103 ? -6.201 -9.804 5.515 1.00 98.62 103 VAL A N 1
ATOM 805 C CA . VAL A 1 103 ? -6.667 -8.814 6.498 1.00 98.62 103 VAL A CA 1
ATOM 806 C C . VAL A 1 103 ? -7.996 -8.178 6.100 1.00 98.62 103 VAL A C 1
ATOM 808 O O . VAL A 1 103 ? -8.616 -7.511 6.926 1.00 98.62 103 VAL A O 1
ATOM 811 N N . LEU A 1 104 ? -8.464 -8.409 4.870 1.00 98.56 104 LEU A N 1
ATOM 812 C CA . LEU A 1 104 ? -9.779 -7.971 4.412 1.00 98.56 104 LEU A CA 1
ATOM 813 C C . LEU A 1 104 ? -10.889 -8.803 5.049 1.00 98.56 104 LEU A C 1
ATOM 815 O O . LEU A 1 104 ? -10.813 -10.027 5.111 1.00 98.56 104 LEU A O 1
ATOM 819 N N . LYS A 1 105 ? -11.946 -8.127 5.496 1.00 98.31 105 LYS A N 1
ATOM 820 C CA . LYS A 1 105 ? -13.202 -8.767 5.893 1.00 98.31 105 LYS A CA 1
ATOM 821 C C . LYS A 1 105 ? -13.829 -9.507 4.707 1.00 98.31 105 LYS A C 1
ATOM 823 O O . LYS A 1 105 ? -13.660 -9.074 3.562 1.00 98.31 105 LYS A O 1
ATOM 828 N N . PRO A 1 106 ? -14.655 -10.538 4.953 1.00 97.25 106 PRO A N 1
ATOM 829 C CA . PRO A 1 106 ? -15.578 -11.038 3.942 1.00 97.25 106 PRO A CA 1
ATOM 830 C C . PRO A 1 106 ? -16.419 -9.892 3.355 1.00 97.25 106 PRO A C 1
ATOM 832 O O . PRO A 1 106 ? -17.061 -9.145 4.092 1.00 97.25 106 PRO A O 1
ATOM 835 N N . GLY A 1 107 ? -16.393 -9.733 2.029 1.00 95.88 107 GLY A N 1
ATOM 836 C CA . GLY A 1 107 ? -17.061 -8.628 1.326 1.00 95.88 107 GLY A CA 1
ATOM 837 C C . GLY A 1 107 ? -16.298 -7.295 1.320 1.00 95.88 107 GLY A C 1
ATOM 838 O O . GLY A 1 107 ? -16.771 -6.340 0.707 1.00 95.88 107 GLY A O 1
ATOM 839 N N . GLY A 1 108 ? -15.127 -7.225 1.959 1.00 96.50 108 GLY A N 1
ATOM 840 C CA . GLY A 1 108 ? -14.218 -6.089 1.842 1.00 96.50 108 GLY A CA 1
ATOM 841 C C . GLY A 1 108 ? -13.642 -5.968 0.432 1.00 96.50 108 GLY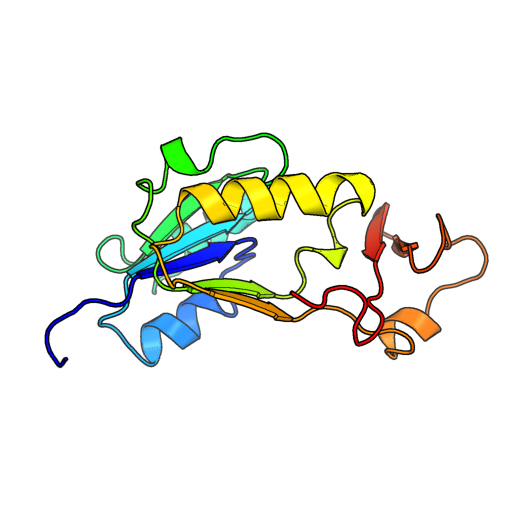 A C 1
ATOM 842 O O . GLY A 1 108 ? -13.589 -6.942 -0.323 1.00 96.50 108 GLY A O 1
ATOM 843 N N . CYS A 1 109 ? -13.211 -4.764 0.062 1.00 96.00 109 CYS A N 1
ATOM 844 C CA . CYS A 1 109 ? -12.753 -4.485 -1.296 1.00 96.00 109 CYS A CA 1
ATOM 845 C C . CYS A 1 109 ? -11.333 -3.919 -1.350 1.00 96.00 109 CYS A C 1
ATOM 847 O O . CYS A 1 109 ? -10.839 -3.282 -0.418 1.00 96.00 109 CYS A O 1
ATOM 849 N N . VAL A 1 110 ? -10.683 -4.153 -2.489 1.00 96.88 110 VAL A N 1
ATOM 850 C CA . VAL A 1 110 ? -9.422 -3.513 -2.856 1.00 96.88 110 VAL A CA 1
ATOM 851 C C . VAL A 1 110 ? -9.727 -2.427 -3.877 1.00 96.88 110 VAL A C 1
ATOM 853 O O . VAL A 1 110 ? -10.283 -2.706 -4.937 1.00 96.88 110 VAL A O 1
ATOM 856 N N . LEU A 1 111 ? -9.333 -1.197 -3.571 1.00 96.25 111 LEU A N 1
ATOM 857 C CA . LEU A 1 111 ? -9.373 -0.070 -4.490 1.00 96.25 111 LEU A CA 1
ATOM 858 C C . LEU A 1 111 ? -7.939 0.265 -4.881 1.00 96.25 111 LEU A C 1
ATOM 860 O O . LEU A 1 111 ? -7.140 0.663 -4.035 1.00 96.25 111 LEU A O 1
ATOM 864 N N . PHE A 1 112 ? -7.598 0.130 -6.158 1.00 95.44 112 PHE A N 1
ATOM 865 C CA . PHE A 1 112 ? -6.286 0.544 -6.637 1.00 95.44 112 PHE A CA 1
ATOM 866 C C . PHE A 1 112 ? -6.406 1.597 -7.731 1.00 95.44 112 PHE A C 1
ATOM 868 O O . PHE A 1 112 ? -7.309 1.570 -8.566 1.00 95.44 112 PHE A O 1
ATOM 875 N N . ARG A 1 113 ? -5.471 2.541 -7.707 1.00 94.88 113 ARG A N 1
ATOM 876 C CA . ARG A 1 113 ? -5.272 3.544 -8.747 1.00 94.88 113 ARG A CA 1
ATOM 877 C C . ARG A 1 113 ? -3.801 3.536 -9.090 1.00 94.88 113 ARG A C 1
ATOM 879 O O . ARG A 1 113 ? -2.972 3.800 -8.225 1.00 94.88 113 ARG A O 1
ATOM 886 N N . ASP A 1 114 ? -3.480 3.280 -10.344 1.00 95.56 114 ASP A N 1
ATOM 887 C CA . ASP A 1 114 ? -2.095 3.211 -10.781 1.00 95.56 114 ASP A CA 1
ATOM 888 C C . ASP A 1 114 ? -1.930 3.724 -12.215 1.00 95.56 114 ASP A C 1
ATOM 890 O O . ASP A 1 114 ? -2.891 4.211 -12.813 1.00 95.56 114 ASP A O 1
ATOM 894 N N . TYR A 1 115 ? -0.708 3.667 -12.744 1.00 95.50 115 TYR A N 1
ATOM 895 C CA . TYR A 1 115 ? -0.413 4.143 -14.091 1.00 95.50 115 TYR A CA 1
ATOM 896 C C . TYR A 1 115 ? -1.118 3.321 -15.167 1.00 95.50 115 TYR A C 1
ATOM 898 O O . TYR A 1 115 ? -1.018 2.098 -15.188 1.00 95.50 115 TYR A O 1
ATOM 906 N N . GLY A 1 116 ? -1.769 3.999 -16.104 1.00 94.81 116 GLY A N 1
ATOM 907 C CA . GLY A 1 116 ? -2.393 3.383 -17.267 1.00 94.81 116 GLY A CA 1
ATOM 908 C C . GLY A 1 116 ? -1.460 3.336 -18.473 1.00 94.81 116 GLY A C 1
ATOM 909 O O . GLY A 1 116 ? -0.568 4.173 -18.639 1.00 94.81 116 GLY A O 1
ATOM 910 N N . LEU A 1 117 ? -1.684 2.375 -19.368 1.00 93.62 117 LEU A N 1
ATOM 911 C CA . LEU A 1 117 ? -1.081 2.410 -20.697 1.00 93.62 117 LEU A CA 1
ATOM 912 C C . LEU A 1 117 ? -1.336 3.757 -21.375 1.00 93.62 117 LEU A C 1
ATOM 914 O O . LEU A 1 117 ? -2.442 4.289 -21.339 1.00 93.62 117 LEU A O 1
ATOM 918 N N . HIS A 1 118 ? -0.300 4.269 -22.036 1.00 91.50 118 HIS A N 1
ATOM 919 C CA . HIS A 1 118 ? -0.308 5.559 -22.730 1.00 91.50 118 HIS A CA 1
ATOM 920 C C . HIS A 1 118 ? -0.441 6.791 -21.828 1.00 91.50 118 HIS A C 1
ATOM 922 O O . HIS A 1 118 ? -0.538 7.903 -22.351 1.00 91.50 118 HIS A O 1
ATOM 928 N N . ASP A 1 119 ? -0.344 6.637 -20.504 1.00 93.00 119 ASP A N 1
ATOM 929 C CA . ASP A 1 119 ? -0.159 7.782 -19.620 1.00 93.00 119 ASP A CA 1
ATOM 930 C C . ASP A 1 119 ? 1.024 8.630 -20.093 1.00 93.00 119 ASP A C 1
ATOM 932 O O . ASP A 1 119 ? 2.066 8.119 -20.523 1.00 93.00 119 ASP A O 1
ATOM 936 N N . HIS A 1 120 ? 0.921 9.949 -19.924 1.00 91.44 120 HIS A N 1
ATOM 937 C CA . HIS A 1 120 ? 2.036 10.858 -20.203 1.00 91.44 120 HIS A CA 1
ATOM 938 C C . HIS A 1 120 ? 3.328 10.444 -19.477 1.00 91.44 120 HIS A C 1
ATOM 940 O O . HIS A 1 120 ? 4.425 10.693 -19.977 1.00 91.44 120 HIS A O 1
ATOM 946 N N . ALA A 1 121 ? 3.216 9.789 -18.316 1.00 89.69 121 ALA A N 1
ATOM 947 C CA . ALA A 1 121 ? 4.349 9.217 -17.597 1.00 89.69 121 ALA A CA 1
ATOM 948 C C . ALA A 1 121 ? 5.068 8.107 -18.392 1.00 89.69 121 ALA A C 1
ATOM 950 O O . ALA A 1 121 ? 6.296 8.054 -18.365 1.00 89.69 121 ALA A O 1
ATOM 951 N N . MET A 1 122 ? 4.331 7.274 -19.135 1.00 92.50 1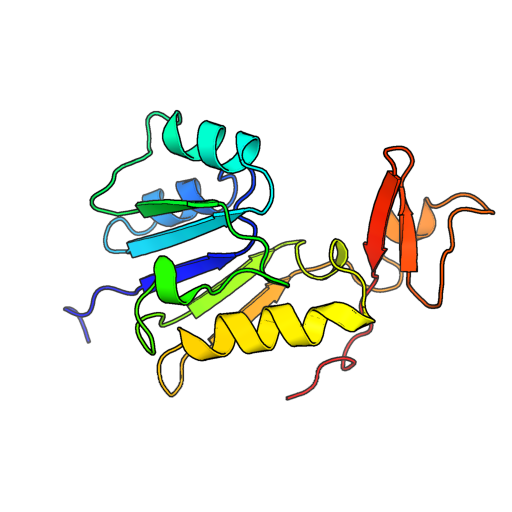22 MET A N 1
ATOM 952 C CA . MET A 1 122 ? 4.875 6.207 -19.983 1.00 92.50 122 MET A CA 1
ATOM 953 C C . MET A 1 122 ? 5.622 6.776 -21.193 1.00 92.50 122 MET A C 1
ATOM 955 O O . MET A 1 122 ? 6.742 6.371 -21.494 1.00 92.50 122 MET A O 1
ATOM 959 N N . ILE A 1 123 ? 5.014 7.751 -21.876 1.00 90.62 123 ILE A N 1
ATOM 960 C CA . ILE A 1 123 ? 5.518 8.309 -23.145 1.00 90.62 123 ILE A CA 1
ATOM 961 C C . ILE A 1 123 ? 6.883 8.994 -22.965 1.00 90.62 123 ILE A C 1
ATOM 963 O O . ILE A 1 123 ? 7.677 9.087 -23.898 1.00 90.62 123 ILE A O 1
ATOM 967 N N . ARG A 1 124 ? 7.184 9.460 -21.750 1.00 91.62 124 ARG A N 1
ATOM 968 C CA . ARG A 1 124 ? 8.424 10.176 -21.425 1.00 91.62 124 ARG A CA 1
ATOM 969 C C . ARG A 1 124 ? 9.640 9.270 -21.212 1.00 91.62 124 ARG A C 1
ATOM 971 O O . ARG A 1 124 ? 10.742 9.799 -21.040 1.00 91.62 124 ARG A O 1
ATOM 978 N N . PHE A 1 125 ? 9.479 7.945 -21.190 1.00 91.12 125 PHE A N 1
ATOM 979 C CA . PHE A 1 125 ? 10.622 7.043 -21.061 1.00 91.12 125 PHE A CA 1
ATOM 980 C C . PHE A 1 125 ? 11.527 7.107 -22.292 1.00 91.12 125 PHE A C 1
ATOM 982 O O . PHE A 1 125 ? 11.073 7.089 -23.435 1.00 91.12 125 PHE A O 1
ATOM 989 N N . LYS A 1 126 ? 12.839 7.169 -22.047 1.00 89.12 126 LYS A N 1
ATOM 990 C CA . LYS A 1 126 ? 13.849 7.162 -23.108 1.00 89.12 126 LYS A CA 1
ATOM 991 C C . LYS A 1 126 ? 14.079 5.728 -23.613 1.00 89.12 126 LYS A C 1
ATOM 993 O O . LYS A 1 126 ? 13.856 4.771 -22.863 1.00 89.12 126 LYS A O 1
ATOM 998 N N . PRO A 1 127 ? 14.569 5.552 -24.854 1.00 88.81 127 PRO A N 1
ATOM 999 C CA . PRO A 1 127 ? 15.076 4.261 -25.307 1.00 88.81 127 PRO A CA 1
ATOM 1000 C C . PRO A 1 127 ? 16.076 3.674 -24.298 1.00 88.81 127 PRO A C 1
ATOM 1002 O O . PRO A 1 127 ? 16.895 4.403 -23.741 1.00 88.81 127 PRO A O 1
ATOM 1005 N N . GLY A 1 128 ? 15.984 2.368 -24.039 1.00 91.12 128 GLY A N 1
ATOM 1006 C CA . GLY A 1 128 ? 16.803 1.670 -23.038 1.00 91.12 128 GLY A CA 1
ATOM 1007 C C . GLY A 1 128 ? 16.198 1.595 -21.630 1.00 91.12 128 GLY A C 1
ATOM 1008 O O . GLY A 1 128 ? 16.685 0.823 -20.814 1.00 91.12 128 GLY A O 1
ATOM 1009 N N . SER A 1 129 ? 15.109 2.317 -21.340 1.00 93.81 129 SER A N 1
ATOM 1010 C CA . SER A 1 129 ? 14.423 2.232 -20.038 1.00 93.81 129 SER A CA 1
ATOM 1011 C C . SER A 1 129 ? 13.430 1.067 -19.917 1.00 93.81 129 SER A C 1
ATOM 1013 O O . SER A 1 129 ? 12.881 0.853 -18.840 1.00 93.81 129 SER A O 1
ATOM 1015 N N . LYS A 1 130 ? 13.146 0.331 -20.998 1.00 94.44 130 LYS A N 1
ATOM 1016 C CA . LYS A 1 130 ? 12.175 -0.776 -20.996 1.00 94.44 130 LYS A CA 1
ATOM 1017 C C . LYS A 1 130 ? 12.826 -2.048 -20.446 1.00 94.44 130 LYS A C 1
ATOM 1019 O O . LYS A 1 130 ? 13.812 -2.516 -21.005 1.00 94.44 130 LYS A O 1
ATOM 1024 N N . LEU A 1 131 ? 12.256 -2.600 -19.377 1.00 94.31 131 LEU A N 1
ATOM 1025 C CA . LEU A 1 131 ? 12.681 -3.858 -18.751 1.00 94.31 131 LEU A CA 1
ATOM 1026 C C . LEU A 1 131 ? 11.872 -5.062 -19.252 1.00 94.31 131 LEU A C 1
ATOM 1028 O O . LEU A 1 131 ? 12.374 -6.180 -19.262 1.00 94.31 131 LEU A O 1
ATOM 1032 N N . GLY A 1 132 ? 10.623 -4.834 -19.653 1.00 93.19 132 GLY A N 1
ATOM 1033 C CA . GLY A 1 132 ? 9.702 -5.866 -20.121 1.00 93.19 132 GLY A CA 1
ATOM 1034 C C . GLY A 1 132 ? 8.477 -5.249 -20.786 1.00 93.19 132 GLY A C 1
ATOM 1035 O O . GLY A 1 132 ? 8.422 -4.037 -21.016 1.00 93.19 132 GLY A O 1
ATOM 1036 N N . GLU A 1 133 ? 7.487 -6.069 -21.124 1.00 93.06 133 GLU A N 1
ATOM 1037 C CA . GLU A 1 133 ? 6.199 -5.551 -21.583 1.00 93.06 133 GLU A CA 1
ATOM 1038 C C . GLU A 1 133 ? 5.567 -4.690 -20.486 1.00 93.06 133 GLU A C 1
ATOM 1040 O O . GLU A 1 133 ? 5.514 -5.089 -19.328 1.00 93.06 133 GLU A O 1
ATOM 1045 N N . ASN A 1 134 ? 5.189 -3.462 -20.850 1.00 94.19 134 ASN A N 1
ATOM 1046 C CA . ASN A 1 134 ? 4.613 -2.457 -19.954 1.00 94.19 134 ASN A CA 1
ATOM 1047 C C . ASN A 1 134 ? 5.440 -2.124 -18.700 1.00 94.19 134 ASN A C 1
ATOM 1049 O O . ASN A 1 134 ? 4.953 -1.436 -17.810 1.00 94.19 134 ASN A O 1
ATOM 1053 N N . PHE A 1 135 ? 6.702 -2.554 -18.642 1.00 96.12 135 PHE A N 1
ATOM 1054 C CA . PHE A 1 135 ? 7.538 -2.475 -17.453 1.00 96.12 135 PHE A CA 1
ATOM 1055 C C . PHE A 1 135 ? 8.831 -1.718 -17.730 1.00 96.12 135 PHE A C 1
ATOM 1057 O O . PHE A 1 135 ? 9.600 -2.070 -18.630 1.00 96.12 135 PHE A O 1
ATOM 1064 N N . TYR A 1 136 ? 9.077 -0.673 -16.944 1.00 96.38 136 TYR A N 1
ATOM 1065 C CA . TYR A 1 136 ? 10.132 0.305 -17.194 1.00 96.38 136 TYR A CA 1
ATOM 1066 C C . TYR A 1 136 ? 10.925 0.624 -15.925 1.00 96.38 136 TYR A C 1
ATOM 1068 O O . TYR A 1 136 ? 10.419 0.495 -14.811 1.00 96.38 136 TYR A O 1
ATOM 1076 N N . VAL A 1 137 ? 12.167 1.080 -16.101 1.00 95.00 137 VAL A N 1
ATOM 1077 C CA . VAL A 1 137 ? 13.034 1.602 -15.038 1.00 95.00 137 VAL A CA 1
ATOM 1078 C C . VAL A 1 137 ? 13.171 3.118 -15.146 1.00 95.00 137 VAL A C 1
ATOM 1080 O O . VAL A 1 137 ? 13.404 3.666 -16.227 1.00 95.00 137 VAL A O 1
ATOM 1083 N N . ARG A 1 138 ? 13.020 3.805 -14.015 1.00 91.00 138 ARG A N 1
ATOM 1084 C CA . ARG A 1 138 ? 13.217 5.248 -13.852 1.00 91.00 138 ARG A CA 1
ATOM 1085 C C . ARG A 1 138 ? 14.693 5.583 -13.659 1.00 91.00 138 ARG A C 1
ATOM 1087 O O . ARG A 1 138 ? 15.531 4.715 -13.438 1.00 91.00 138 ARG A O 1
ATOM 1094 N N . GLN A 1 139 ? 15.012 6.872 -13.742 1.00 89.38 139 GLN A N 1
ATOM 1095 C CA . GLN A 1 139 ? 16.387 7.365 -13.597 1.00 89.38 139 GLN A CA 1
ATOM 1096 C C . GLN A 1 139 ? 16.972 7.112 -12.201 1.00 89.38 139 GLN A C 1
ATOM 1098 O O . GLN A 1 139 ? 18.173 6.909 -12.077 1.00 89.38 139 GLN A O 1
ATOM 1103 N N . ASP A 1 140 ? 16.129 7.092 -11.171 1.00 90.06 140 ASP A N 1
ATOM 1104 C CA . ASP A 1 140 ? 16.504 6.779 -9.787 1.00 90.06 140 ASP A CA 1
ATOM 1105 C C . ASP A 1 140 ? 16.583 5.264 -9.505 1.00 90.06 140 ASP A C 1
ATOM 1107 O O . ASP A 1 140 ? 16.770 4.852 -8.363 1.00 90.06 140 ASP A O 1
ATOM 1111 N N . GLY A 1 141 ? 16.430 4.423 -10.535 1.00 90.62 141 GLY A N 1
ATOM 1112 C CA . GLY A 1 141 ? 16.467 2.964 -10.429 1.00 90.62 141 GLY A CA 1
ATOM 1113 C C . GLY A 1 141 ? 15.157 2.325 -9.961 1.00 90.62 141 GLY A C 1
ATOM 1114 O O . GLY A 1 141 ? 15.050 1.095 -9.971 1.00 90.62 141 GLY A O 1
ATOM 1115 N N . THR A 1 142 ? 14.144 3.117 -9.596 1.00 91.62 142 THR A N 1
ATOM 1116 C CA . THR A 1 142 ? 12.809 2.589 -9.290 1.00 91.62 142 THR A CA 1
ATOM 1117 C C . THR A 1 142 ? 12.116 2.097 -10.559 1.00 91.62 142 THR A C 1
ATOM 1119 O O . THR A 1 142 ? 12.529 2.389 -11.683 1.00 91.62 142 THR A O 1
ATOM 1122 N N . ARG A 1 143 ? 11.070 1.287 -10.402 1.00 93.56 143 ARG A N 1
ATOM 1123 C CA . ARG A 1 143 ? 10.391 0.621 -11.517 1.00 93.56 143 ARG A CA 1
ATOM 1124 C C . ARG A 1 143 ? 8.968 1.136 -11.665 1.00 93.56 143 ARG A C 1
ATOM 1126 O O . ARG A 1 143 ? 8.393 1.692 -10.733 1.00 93.56 143 ARG A O 1
ATOM 1133 N N . SER A 1 144 ? 8.416 1.010 -12.862 1.00 95.81 144 SER A N 1
ATOM 1134 C CA . SER A 1 144 ? 7.026 1.358 -13.136 1.00 95.81 144 SER A CA 1
ATOM 1135 C C . SER A 1 144 ? 6.428 0.403 -14.146 1.00 95.81 144 SER A C 1
ATOM 1137 O O . SER A 1 144 ? 6.918 0.287 -15.271 1.00 95.81 144 SER A O 1
ATOM 1139 N N . TYR A 1 145 ? 5.375 -0.272 -13.711 1.00 96.81 145 TYR A N 1
ATOM 1140 C CA . TYR A 1 145 ? 4.466 -1.014 -14.564 1.00 96.81 145 TYR A CA 1
ATOM 1141 C C . TYR A 1 145 ? 3.292 -0.130 -15.006 1.00 96.81 145 TYR A C 1
ATOM 1143 O O . TYR A 1 145 ? 2.826 0.703 -14.229 1.00 96.81 145 TYR A O 1
ATOM 1151 N N . PHE A 1 146 ? 2.828 -0.308 -16.241 1.00 96.38 146 PHE A N 1
ATOM 1152 C CA . PHE A 1 146 ? 1.704 0.426 -16.822 1.00 96.38 146 PHE A CA 1
ATOM 1153 C C . PHE A 1 146 ? 0.561 -0.534 -17.150 1.00 96.38 146 PHE A C 1
ATOM 1155 O O . PHE A 1 146 ? 0.700 -1.418 -17.989 1.00 96.38 146 PHE A O 1
ATOM 1162 N N . PHE A 1 147 ? -0.574 -0.338 -16.495 1.00 95.19 147 PHE A N 1
ATOM 1163 C CA . PHE A 1 147 ? -1.713 -1.243 -16.533 1.00 95.19 147 PHE A CA 1
ATOM 1164 C C . PHE A 1 147 ? -2.579 -1.020 -17.773 1.00 95.19 147 PHE A C 1
ATOM 1166 O O . PHE A 1 147 ? -2.898 0.115 -18.142 1.00 95.19 147 PHE A O 1
ATOM 1173 N N . LYS A 1 148 ? -3.028 -2.110 -18.397 1.00 92.75 148 LYS A N 1
ATOM 1174 C CA . LYS A 1 148 ? -4.079 -2.081 -19.417 1.00 92.75 148 LYS A CA 1
ATOM 1175 C C . LYS A 1 148 ? -5.455 -2.187 -18.756 1.00 92.75 148 LYS A C 1
ATOM 1177 O O . LYS A 1 148 ? -5.655 -2.928 -17.797 1.00 92.75 148 LYS A O 1
ATOM 1182 N N . THR A 1 149 ? -6.453 -1.497 -19.303 1.00 85.44 149 THR A N 1
ATOM 1183 C CA . THR A 1 149 ? -7.847 -1.685 -18.873 1.00 85.44 149 THR A CA 1
ATOM 1184 C C . THR A 1 149 ? -8.281 -3.143 -19.068 1.00 85.44 149 THR A C 1
ATOM 1186 O O . THR A 1 149 ? -8.060 -3.717 -20.134 1.00 85.44 149 THR A O 1
ATOM 1189 N N . GLY A 1 150 ? -8.902 -3.736 -18.045 1.00 79.31 150 GLY A N 1
ATOM 1190 C CA . GLY A 1 150 ? -9.365 -5.130 -18.064 1.00 79.31 150 GLY A CA 1
ATOM 1191 C C . GLY A 1 150 ? -8.279 -6.183 -17.806 1.00 79.31 150 GLY A C 1
ATOM 1192 O O . GLY A 1 150 ? -8.597 -7.367 -17.768 1.00 79.31 150 GLY A O 1
ATOM 1193 N N . GLU A 1 151 ? -7.020 -5.779 -17.595 1.00 77.25 151 GLU A N 1
ATOM 1194 C CA . GLU A 1 151 ? -5.916 -6.693 -17.254 1.00 77.25 151 GLU A CA 1
ATOM 1195 C C . GLU A 1 151 ? -6.153 -7.431 -15.930 1.00 77.25 151 GLU A C 1
ATOM 1197 O O . GLU A 1 151 ? -5.821 -8.605 -15.798 1.00 77.25 151 GLU A O 1
ATOM 1202 N N . TYR A 1 152 ? -6.809 -6.756 -14.986 1.00 67.38 152 TYR A N 1
ATOM 1203 C CA . TYR A 1 152 ? -7.250 -7.313 -13.715 1.00 67.38 152 TYR A CA 1
ATOM 1204 C C . TYR A 1 152 ? -8.770 -7.175 -13.643 1.00 67.38 152 TYR A C 1
ATOM 1206 O O . TYR A 1 152 ? -9.302 -6.209 -13.101 1.00 67.38 152 TYR A O 1
ATOM 1214 N N . SER A 1 153 ? -9.459 -8.114 -14.286 1.00 51.34 153 SER A N 1
ATOM 1215 C CA . SER A 1 153 ? -10.901 -8.311 -14.131 1.00 51.34 153 SER A CA 1
ATOM 1216 C C . SER A 1 153 ? -11.085 -9.422 -13.099 1.00 51.34 153 SER A C 1
ATOM 1218 O O . SER A 1 153 ? -10.594 -10.528 -13.329 1.00 51.34 153 SER A O 1
ATOM 1220 N N . VAL A 1 154 ? -11.711 -9.114 -11.962 1.00 43.69 154 VAL A N 1
ATOM 1221 C CA . VAL A 1 154 ? -12.190 -10.130 -11.007 1.00 43.69 154 VAL A CA 1
ATOM 1222 C C . VAL A 1 154 ? -13.586 -10.561 -11.426 1.00 43.69 154 VAL A C 1
ATOM 1224 O O . VAL A 1 154 ? -14.377 -9.651 -11.767 1.00 43.69 154 VAL A O 1
#

Mean predicted aligned error: 3.83 Å

Foldseek 3Di:
DPPDAAEEEEEACFLPPVPQVVCVVPVSHAYEYEHQDVVRLVNNCPDPSDDPVRYDYDYDDLQDDQCCVPAPFQAHQEYEAEANLFQDDVVRSVSSVVRVNRRHHVNHYYHYDHAAPPPPVVVPDDPPQDPDVQKGADPVRTIGHHDYPPPDDD

Radius of gyration: 16.25 Å; Cα contacts (8 Å, |Δi|>4): 268; chains: 1; bounding box: 42×29×43 Å

Organism: Aquarana catesbeiana (NCBI:txid8400)

Nearest PDB structures (foldseek):
  7f1e-assembly2_B  TM=9.831E-01  e=1.553E-24  Homo sapiens
  7f1e-assembly1_A  TM=9.836E-01  e=2.730E-24  Homo sapiens
  8owx-assembly2_B  TM=9.819E-01  e=4.040E-23  Homo sapiens
  8owx-assembly1_A  TM=9.805E-01  e=5.885E-23  Homo sapiens
  7ezg-assembly1_A  TM=9.710E-01  e=1.172E-22  Homo sapiens

Sequence (154 aa):
FENQRLTILEAGCGVGNCLFPLLEEDPRLFVYACDFSPRAVEFVKKNPSYNTNTCKAFQCDLTKDNLTENVPTESVDVATLIFVLSAIHPDKMHLAISNIYKVLKPGGCVLFRDYGLHDHAMIRFKPGSKLGENFYVRQDGTRSYFFKTGEYSV

Solvent-accessible surface area (backbone atoms only — not comparable to full-atom values): 8676 Å² total; per-residue (Å²): 130,92,84,69,70,54,28,33,32,35,45,48,35,49,67,27,83,62,56,53,60,53,43,70,78,39,70,68,39,34,34,40,31,27,14,66,47,61,67,26,30,48,46,33,69,67,37,90,85,56,42,79,90,35,36,51,72,39,70,41,45,53,70,77,50,66,55,64,84,82,38,59,62,49,59,23,48,37,36,39,30,64,62,34,64,26,56,40,59,75,94,41,41,65,44,30,52,56,41,52,54,56,25,32,24,94,90,38,49,80,51,74,49,63,53,44,62,84,32,74,77,60,72,69,60,58,94,86,29,68,77,52,87,57,26,34,49,48,96,88,71,48,49,40,36,39,44,57,92,74,74,82,69,130

Secondary structure (DSSP, 8-state):
-TT---EEEEET-TTSTTHHHHHHH-TT-EEEEEES-HHHHHHHHHSTT--TTTEEEEE--TTTS-GGGTS-TT-EEEEEEES-GGGS-HHHHHHHHHHHHTTEEEEEEEEEE-PBTT-HHHHTPPTT-EEETTEEE-TTS-EEE-BPTTSS--

InterPro domains:
  IPR013217 Methyltransferase type 12 [PF08242] (9-109)
  IPR026113 tRNA N(3)-methylcytidine methyltransferase METTL2/6/8-like [PTHR22809] (5-151)
  IPR029063 S-adenosyl-L-methionine-dependent methyltransferase superfamily [G3DSA:3.40.50.150] (1-153)
  IPR029063 S-adenosyl-L-methionine-dependent methyltransferase superfamily [SSF53335] (5-148)

pLDDT: mean 94.18, std 9.21, range [43.69, 98.88]